Protein AF-A0A8T5HZI9-F1 (afdb_monomer_lite)

Sequence (87 aa):
MNNHKLWFMGITDKIKISDDICCPPHYFPHKLPFGDKITNEACHLHKSKWRMLHHLPYCKILRCKNYKFMVEKYNEMKKELWLLFVF

pLDDT: mean 77.97, std 16.67, range [34.25, 93.5]

Secondary structure (DSSP, 8-state):
------GGG----EEES-SS-BPPSB-TTTS-SSS--B--PBPEEESSHHHHHHHHHHHHHTT-TTHHHHHHHHHHHHHHHHHTT--

Structure (mmCIF, N/CA/C/O backbone):
data_AF-A0A8T5HZI9-F1
#
_entry.id   AF-A0A8T5HZI9-F1
#
loop_
_atom_site.group_PDB
_atom_site.id
_atom_site.type_symbol
_atom_site.label_atom_id
_atom_site.label_alt_id
_atom_site.label_comp_id
_atom_site.label_asym_id
_atom_site.label_entity_id
_atom_site.label_seq_id
_atom_site.pdbx_PDB_ins_code
_atom_site.Cartn_x
_atom_site.Cartn_y
_atom_site.Cartn_z
_atom_site.occupancy
_atom_site.B_iso_or_equiv
_atom_site.auth_seq_id
_atom_site.auth_comp_id
_atom_site.auth_asym_id
_atom_site.auth_atom_id
_atom_site.pdbx_PDB_model_num
ATOM 1 N N . MET A 1 1 ? 13.359 -27.449 -6.962 1.00 34.25 1 MET A N 1
ATOM 2 C CA . MET A 1 1 ? 14.064 -26.258 -6.435 1.00 34.25 1 MET A CA 1
ATOM 3 C C . MET A 1 1 ? 13.486 -25.938 -5.069 1.00 34.25 1 MET A C 1
ATOM 5 O O . MET A 1 1 ? 12.274 -25.815 -4.952 1.00 34.25 1 MET A O 1
ATOM 9 N N . ASN A 1 2 ? 14.333 -25.921 -4.040 1.00 35.25 2 ASN A N 1
ATOM 10 C CA . ASN A 1 2 ? 13.926 -25.840 -2.638 1.00 35.25 2 ASN A CA 1
ATOM 11 C C . ASN A 1 2 ? 13.177 -24.533 -2.335 1.00 35.25 2 ASN A C 1
ATOM 13 O O . ASN A 1 2 ? 13.758 -23.450 -2.361 1.00 35.25 2 ASN A O 1
ATOM 17 N N . ASN A 1 3 ? 11.888 -24.658 -2.014 1.00 43.75 3 ASN A N 1
ATOM 18 C CA . ASN A 1 3 ? 11.023 -23.594 -1.507 1.00 43.75 3 ASN A CA 1
ATOM 19 C C . ASN A 1 3 ? 11.391 -23.253 -0.051 1.00 43.75 3 ASN A C 1
ATOM 21 O O . ASN A 1 3 ? 10.596 -23.445 0.864 1.00 43.75 3 ASN A O 1
ATOM 25 N N . HIS A 1 4 ? 12.585 -22.712 0.192 1.00 40.28 4 HIS A N 1
ATOM 26 C CA . HIS A 1 4 ? 12.866 -22.038 1.460 1.00 40.28 4 HIS A CA 1
ATOM 27 C C . HIS A 1 4 ?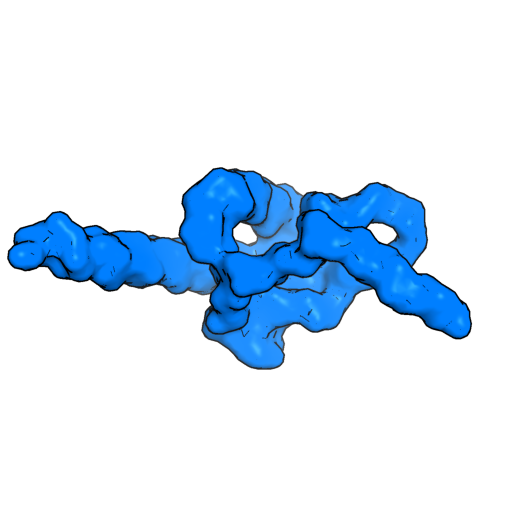 12.276 -20.622 1.413 1.00 40.28 4 HIS A C 1
ATOM 29 O O . HIS A 1 4 ? 12.992 -19.625 1.346 1.00 40.28 4 HIS A O 1
ATOM 35 N N . LYS A 1 5 ? 10.938 -20.514 1.462 1.00 41.53 5 LYS A N 1
ATOM 36 C CA . LYS A 1 5 ? 10.314 -19.298 2.000 1.00 41.53 5 LYS A CA 1
ATOM 37 C C . LYS A 1 5 ? 10.743 -19.243 3.462 1.00 41.53 5 LYS A C 1
ATOM 39 O O . LYS A 1 5 ? 10.238 -20.007 4.278 1.00 41.53 5 LYS A O 1
ATOM 44 N N . LEU A 1 6 ? 11.732 -18.404 3.765 1.00 39.53 6 LEU A N 1
ATOM 45 C CA . LEU A 1 6 ? 12.188 -18.141 5.128 1.00 39.53 6 LEU A CA 1
ATOM 46 C C . LEU A 1 6 ? 10.951 -17.908 6.008 1.00 39.53 6 LEU A C 1
ATOM 48 O O . LEU A 1 6 ? 10.093 -17.102 5.651 1.00 39.53 6 LEU A O 1
ATOM 52 N N . TRP A 1 7 ? 10.821 -18.631 7.122 1.00 37.59 7 TRP A N 1
ATOM 53 C CA . TRP A 1 7 ? 9.607 -18.620 7.955 1.00 37.59 7 TRP A CA 1
ATOM 54 C C . TRP A 1 7 ? 9.218 -17.212 8.462 1.00 37.59 7 TRP A C 1
ATOM 56 O O . TRP A 1 7 ? 8.046 -16.936 8.701 1.00 37.59 7 TRP A O 1
ATOM 66 N N . PHE A 1 8 ? 10.179 -16.283 8.518 1.00 45.53 8 PHE A N 1
ATOM 67 C CA . PHE A 1 8 ? 9.987 -14.867 8.850 1.00 45.53 8 PHE A CA 1
ATOM 68 C C . PHE A 1 8 ? 9.562 -13.974 7.663 1.00 45.53 8 PHE A C 1
ATOM 70 O O . PHE A 1 8 ? 9.186 -12.822 7.867 1.00 45.53 8 PHE A O 1
ATOM 77 N N . MET A 1 9 ? 9.591 -14.476 6.423 1.00 49.12 9 MET A N 1
ATOM 78 C CA . MET A 1 9 ? 9.084 -13.782 5.225 1.00 49.12 9 MET A CA 1
ATOM 79 C C . MET A 1 9 ? 7.589 -14.035 4.976 1.00 49.12 9 MET A C 1
ATOM 81 O O . MET A 1 9 ? 7.005 -13.453 4.059 1.00 49.12 9 MET A O 1
ATOM 85 N N . GLY A 1 10 ? 6.946 -14.877 5.792 1.00 56.75 10 GLY A N 1
ATOM 86 C CA . GLY A 1 10 ? 5.500 -15.089 5.798 1.00 56.75 10 GLY A CA 1
ATOM 87 C C . GLY A 1 10 ? 4.768 -13.911 6.432 1.00 56.75 10 GLY A C 1
ATOM 88 O O . GLY A 1 10 ? 4.240 -14.016 7.534 1.00 56.75 10 GLY A O 1
ATOM 89 N N . ILE A 1 11 ? 4.751 -12.763 5.757 1.00 65.81 11 ILE A N 1
ATOM 90 C CA . ILE A 1 11 ? 3.940 -11.619 6.173 1.00 65.81 11 ILE A CA 1
ATOM 91 C C . ILE A 1 11 ? 2.456 -11.982 5.961 1.00 65.81 11 ILE A C 1
ATOM 93 O O . ILE A 1 11 ? 1.893 -11.743 4.897 1.00 65.81 11 ILE A O 1
ATOM 97 N N . THR A 1 12 ? 1.828 -12.561 6.986 1.00 75.56 12 THR A N 1
ATOM 98 C CA . THR A 1 12 ? 0.403 -12.948 7.016 1.00 75.56 12 THR A CA 1
ATOM 99 C C . THR A 1 12 ? -0.531 -11.805 7.418 1.00 75.56 12 THR A C 1
ATOM 101 O O . THR A 1 12 ? -1.743 -11.981 7.492 1.00 75.56 12 THR A O 1
ATOM 104 N N . ASP A 1 13 ? 0.012 -10.613 7.673 1.00 85.94 13 ASP A N 1
ATOM 105 C CA . ASP A 1 13 ? -0.755 -9.465 8.158 1.00 85.94 13 ASP A CA 1
ATOM 106 C C . ASP A 1 13 ? -1.353 -8.607 7.033 1.00 85.94 13 ASP A C 1
ATOM 108 O O . ASP A 1 13 ? -1.862 -7.522 7.303 1.00 85.94 13 ASP A O 1
ATOM 112 N N . LYS A 1 14 ? -1.305 -9.090 5.788 1.00 87.94 14 LYS A N 1
ATOM 113 C CA . LYS A 1 14 ? -1.882 -8.417 4.624 1.00 87.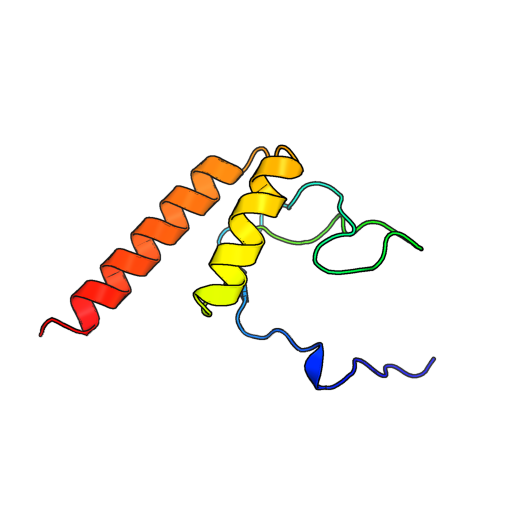94 14 LYS A CA 1
ATOM 114 C C . LYS A 1 14 ? -3.392 -8.639 4.565 1.00 87.94 14 LYS A C 1
ATOM 116 O O . LYS A 1 14 ? -3.855 -9.776 4.574 1.00 87.94 14 LYS A O 1
ATOM 121 N N . ILE A 1 15 ? -4.148 -7.556 4.447 1.00 90.00 15 ILE A N 1
ATOM 122 C CA . ILE A 1 15 ? -5.578 -7.557 4.141 1.00 90.00 15 ILE A CA 1
ATOM 123 C C . ILE A 1 15 ? -5.724 -7.007 2.729 1.00 90.00 15 ILE A C 1
ATOM 125 O O . ILE A 1 15 ? -5.409 -5.843 2.490 1.00 90.00 15 ILE A O 1
ATOM 129 N N . LYS A 1 16 ? -6.174 -7.836 1.787 1.00 89.69 16 LYS A N 1
ATOM 130 C CA . LYS A 1 16 ? -6.509 -7.356 0.445 1.00 89.69 16 LYS A CA 1
ATOM 131 C C . LYS A 1 16 ? -7.686 -6.387 0.528 1.00 89.69 16 LYS A C 1
ATOM 133 O O . LYS A 1 16 ?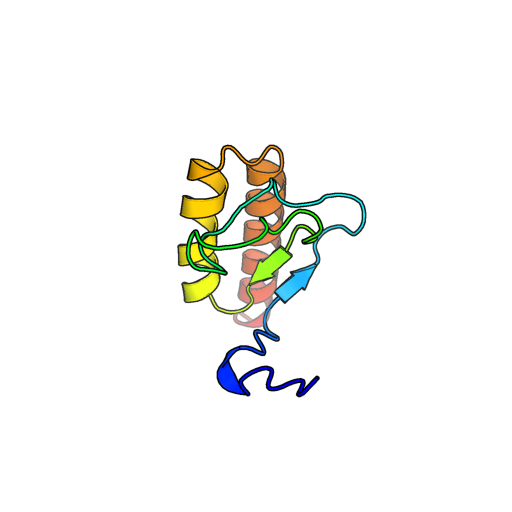 -8.655 -6.672 1.222 1.00 89.69 16 LYS A O 1
ATOM 138 N N . ILE A 1 17 ? -7.598 -5.273 -0.194 1.00 89.31 17 ILE A N 1
ATOM 139 C CA . ILE A 1 17 ? -8.693 -4.289 -0.287 1.00 89.31 17 ILE A CA 1
ATOM 140 C C . ILE A 1 17 ? -9.362 -4.262 -1.662 1.00 89.31 17 ILE A C 1
ATOM 142 O O . ILE A 1 17 ? -10.391 -3.615 -1.826 1.00 89.31 17 ILE A O 1
ATOM 146 N N . SER A 1 18 ? -8.779 -4.943 -2.648 1.00 85.50 18 SER A N 1
ATOM 147 C CA . SER A 1 18 ? -9.346 -5.140 -3.981 1.00 85.50 18 SER A CA 1
ATOM 148 C C . SER A 1 18 ? -8.626 -6.301 -4.671 1.00 85.50 18 SER A C 1
ATOM 150 O O . SER A 1 18 ? -7.416 -6.459 -4.492 1.00 85.50 18 SER A O 1
ATOM 152 N N . ASP A 1 19 ? -9.358 -7.095 -5.453 1.00 79.19 19 ASP A N 1
ATOM 153 C CA . ASP A 1 19 ? -8.782 -8.129 -6.323 1.00 79.19 19 ASP A CA 1
ATOM 154 C C . ASP A 1 19 ? -8.476 -7.609 -7.742 1.00 79.19 19 ASP A C 1
ATOM 156 O O . ASP A 1 19 ? -7.640 -8.188 -8.431 1.00 79.19 19 ASP A O 1
ATOM 160 N N . ASP A 1 20 ? -9.060 -6.474 -8.141 1.00 84.25 20 ASP A N 1
ATOM 161 C CA . ASP A 1 20 ? -8.902 -5.885 -9.482 1.00 84.25 20 ASP A CA 1
ATOM 162 C C . ASP A 1 20 ? -7.760 -4.864 -9.565 1.00 84.25 20 ASP A C 1
ATOM 164 O O . ASP A 1 20 ? -7.325 -4.458 -10.645 1.00 84.25 20 ASP A O 1
ATOM 168 N N . ILE A 1 21 ? -7.280 -4.403 -8.409 1.00 85.44 21 ILE A N 1
ATOM 169 C CA . ILE A 1 21 ? -6.337 -3.296 -8.312 1.00 85.44 21 ILE A CA 1
ATOM 170 C C . ILE A 1 21 ? -4.982 -3.805 -7.814 1.00 85.44 21 ILE A C 1
ATOM 172 O O . ILE A 1 21 ? -4.841 -4.230 -6.666 1.00 85.44 21 ILE A O 1
ATOM 176 N N . CYS A 1 22 ? -3.952 -3.673 -8.654 1.00 88.75 22 CYS A N 1
ATOM 177 C CA . CYS A 1 22 ? -2.572 -4.039 -8.325 1.00 88.75 22 CYS A CA 1
ATOM 178 C C . CYS A 1 22 ? -1.703 -2.826 -7.961 1.00 88.75 22 CYS A C 1
ATOM 180 O O . CYS A 1 22 ? -1.906 -1.702 -8.432 1.00 88.75 22 CYS A O 1
ATOM 182 N N . CYS A 1 23 ? -0.696 -3.066 -7.125 1.00 87.56 23 CYS A N 1
ATOM 183 C CA . CYS A 1 23 ? 0.373 -2.116 -6.845 1.00 87.56 23 CYS A CA 1
ATOM 184 C C . CYS A 1 23 ? 1.226 -1.864 -8.103 1.00 87.56 23 CYS A C 1
ATOM 186 O O . CYS A 1 23 ? 1.407 -2.766 -8.922 1.00 87.56 23 CYS A O 1
ATOM 188 N N . PRO A 1 24 ? 1.798 -0.656 -8.262 1.00 87.62 24 PRO A N 1
ATOM 189 C CA . PRO A 1 24 ? 2.748 -0.398 -9.335 1.00 87.62 24 PRO A CA 1
ATOM 190 C C . PRO A 1 24 ? 3.984 -1.307 -9.204 1.00 87.62 24 PRO A C 1
ATOM 192 O O . PRO A 1 24 ? 4.351 -1.671 -8.081 1.00 87.62 24 PRO A O 1
ATOM 195 N N . PRO A 1 25 ? 4.671 -1.626 -10.318 1.00 88.62 25 PRO A N 1
ATOM 196 C CA . PRO A 1 25 ? 5.881 -2.437 -10.300 1.00 88.62 25 PRO A CA 1
ATOM 197 C C . PRO A 1 25 ? 6.950 -1.882 -9.357 1.00 88.62 25 PRO A C 1
ATOM 199 O O . PRO A 1 25 ? 7.434 -0.766 -9.560 1.00 88.62 25 PRO A O 1
ATOM 202 N N . HIS A 1 26 ? 7.367 -2.662 -8.362 1.00 84.19 26 HIS A N 1
ATOM 203 C CA . HIS A 1 26 ? 8.351 -2.208 -7.379 1.00 84.19 26 HIS A CA 1
ATOM 204 C C . HIS A 1 26 ? 9.261 -3.330 -6.867 1.00 84.19 26 HIS A C 1
ATOM 206 O O . HIS A 1 26 ? 8.947 -4.515 -6.965 1.00 84.19 26 HIS A O 1
ATOM 212 N N . TYR A 1 27 ? 10.411 -2.925 -6.328 1.00 82.62 27 TYR A N 1
ATOM 213 C CA . TYR A 1 27 ? 11.339 -3.795 -5.602 1.00 82.62 27 TYR A CA 1
ATOM 214 C C . TYR A 1 27 ? 11.156 -3.591 -4.101 1.00 82.62 27 TYR A C 1
ATOM 216 O O . TYR A 1 27 ? 1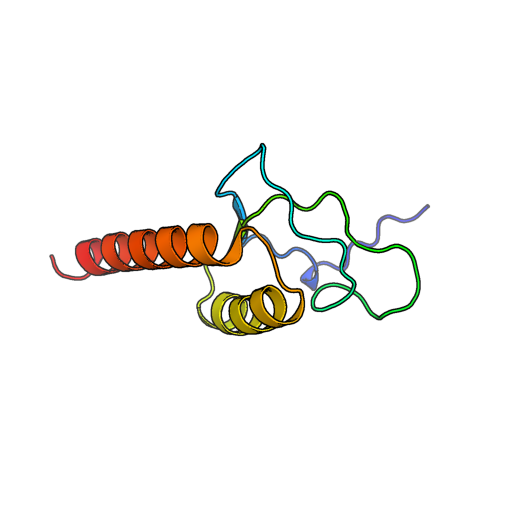0.739 -4.493 -3.379 1.00 82.62 27 TYR A O 1
ATOM 224 N N . PHE A 1 28 ? 11.369 -2.357 -3.649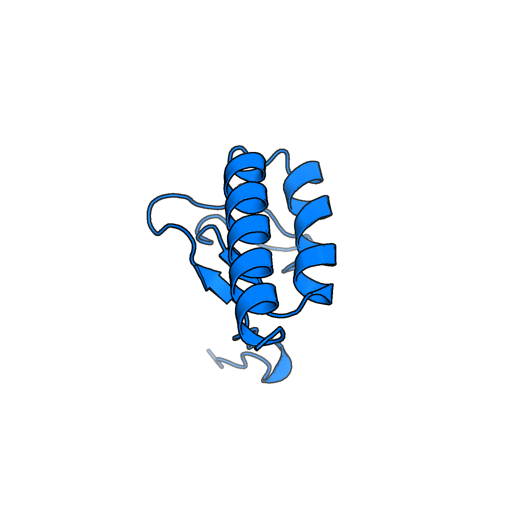 1.00 72.56 28 PHE A N 1
ATOM 225 C CA . PHE A 1 28 ? 11.191 -1.961 -2.260 1.00 72.56 28 PHE A CA 1
ATOM 226 C C . PHE A 1 28 ? 9.718 -1.717 -1.913 1.00 72.56 28 PHE A C 1
ATOM 228 O O . PHE A 1 28 ? 8.998 -1.142 -2.731 1.00 72.56 28 PHE A O 1
ATOM 235 N N . PRO A 1 29 ? 9.272 -2.100 -0.703 1.00 70.06 29 PRO A N 1
ATOM 236 C CA . PRO A 1 29 ? 10.081 -2.580 0.427 1.00 70.06 29 PRO A CA 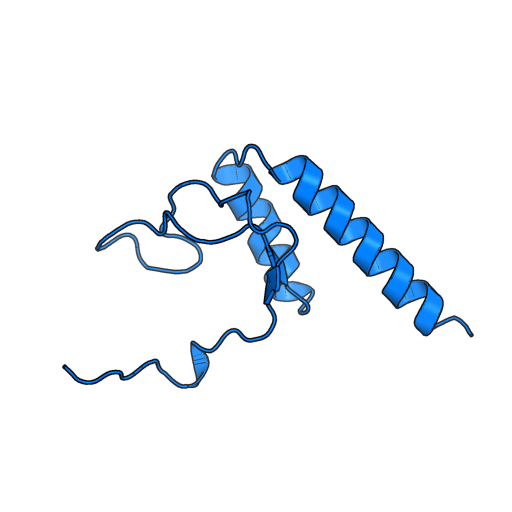1
ATOM 237 C C . PRO A 1 29 ? 10.314 -4.103 0.481 1.00 70.06 29 PRO A C 1
ATOM 239 O O . PRO A 1 29 ? 10.875 -4.599 1.453 1.00 70.06 29 PRO A O 1
ATOM 242 N N . HIS A 1 30 ? 9.853 -4.861 -0.513 1.00 67.06 30 HIS A N 1
ATOM 243 C CA . HIS A 1 30 ? 9.742 -6.319 -0.417 1.00 67.06 30 HIS A CA 1
ATOM 244 C C . HIS A 1 30 ? 10.984 -7.092 -0.877 1.00 67.06 30 HIS A C 1
ATOM 246 O O . HIS A 1 30 ? 11.194 -8.223 -0.439 1.00 67.06 30 HIS A O 1
ATOM 252 N N . LYS A 1 31 ? 11.791 -6.517 -1.770 1.00 69.81 31 LYS A N 1
ATOM 253 C CA . LYS A 1 31 ? 13.002 -7.119 -2.330 1.00 69.81 31 LYS A CA 1
ATOM 254 C C . LYS A 1 31 ? 14.079 -6.060 -2.549 1.00 69.81 31 LYS A C 1
ATOM 256 O O . LYS A 1 31 ? 13.785 -4.887 -2.778 1.00 69.81 31 LYS A O 1
ATOM 261 N N . LEU A 1 32 ? 15.330 -6.510 -2.519 1.00 74.62 32 LEU A N 1
ATOM 262 C CA . LEU A 1 32 ? 16.472 -5.748 -3.021 1.00 74.62 32 LEU A CA 1
ATOM 263 C C . LEU A 1 32 ? 16.304 -5.494 -4.536 1.00 74.62 32 LEU A C 1
ATOM 265 O O . LEU A 1 32 ? 15.596 -6.258 -5.195 1.00 74.62 32 LEU A O 1
ATOM 269 N N . PRO A 1 33 ? 16.941 -4.459 -5.116 1.00 74.25 33 PRO A N 1
ATOM 270 C CA . PRO A 1 33 ? 16.740 -4.049 -6.513 1.00 74.25 33 PRO A CA 1
ATOM 271 C C . PRO A 1 33 ? 17.350 -5.014 -7.550 1.00 74.25 33 PRO A C 1
ATOM 273 O O . PRO A 1 33 ? 17.527 -4.650 -8.709 1.00 74.25 33 PRO A O 1
ATOM 276 N N . PHE A 1 34 ? 17.674 -6.241 -7.144 1.00 75.38 34 PHE A N 1
ATOM 277 C CA . PHE A 1 34 ? 18.236 -7.284 -7.988 1.00 75.38 34 PHE A CA 1
ATOM 278 C C . PHE A 1 34 ? 17.144 -8.325 -8.282 1.00 75.38 34 PHE A C 1
ATOM 280 O O . PHE A 1 34 ? 16.614 -8.948 -7.360 1.00 75.38 34 PHE A O 1
ATOM 287 N N . GLY A 1 35 ? 16.792 -8.497 -9.559 1.00 75.81 35 GLY A N 1
ATOM 288 C CA . GLY A 1 35 ? 15.783 -9.457 -10.032 1.00 75.81 35 GLY A CA 1
ATOM 289 C C . GLY A 1 35 ? 14.544 -8.803 -10.651 1.00 75.81 35 GLY A C 1
ATOM 290 O O . GLY A 1 35 ? 14.586 -7.650 -11.083 1.00 75.81 35 GLY A O 1
ATOM 291 N N . ASP A 1 36 ? 13.432 -9.541 -10.688 1.00 81.69 36 ASP A N 1
ATOM 292 C CA . ASP A 1 36 ? 12.167 -9.064 -11.258 1.00 81.69 36 ASP A CA 1
ATOM 293 C C . ASP A 1 36 ? 11.365 -8.211 -10.270 1.00 81.69 36 ASP A C 1
ATOM 295 O O . ASP A 1 36 ? 11.257 -8.527 -9.076 1.00 81.69 36 ASP A O 1
ATOM 299 N N . LYS A 1 37 ? 10.763 -7.135 -10.791 1.00 82.81 37 LYS A N 1
ATOM 300 C CA . LYS A 1 37 ? 9.821 -6.298 -10.038 1.00 82.81 37 LYS A CA 1
ATOM 301 C C . LYS A 1 37 ? 8.602 -7.112 -9.631 1.00 82.81 37 LYS A C 1
ATOM 303 O O . LYS A 1 37 ? 8.121 -7.972 -10.363 1.00 82.81 37 LYS A O 1
ATOM 308 N N . ILE A 1 38 ? 8.039 -6.766 -8.485 1.00 83.00 38 ILE A N 1
ATOM 309 C CA . ILE A 1 38 ? 6.726 -7.251 -8.082 1.00 83.00 38 ILE A CA 1
ATOM 310 C C . ILE A 1 38 ? 5.685 -6.486 -8.898 1.00 83.00 38 ILE A C 1
ATOM 312 O O . ILE A 1 38 ? 5.528 -5.286 -8.700 1.00 83.00 38 ILE A O 1
ATOM 316 N N . THR A 1 39 ? 4.999 -7.165 -9.818 1.00 83.12 39 THR A N 1
ATOM 317 C CA . THR A 1 39 ? 3.987 -6.558 -10.707 1.00 83.12 39 THR A CA 1
ATOM 318 C C . THR A 1 39 ? 2.557 -6.995 -10.397 1.00 83.12 39 THR A C 1
ATOM 320 O O . THR A 1 39 ? 1.618 -6.291 -10.744 1.00 83.12 39 THR A O 1
ATOM 323 N N . ASN A 1 40 ? 2.387 -8.141 -9.732 1.00 83.44 40 ASN A N 1
ATOM 324 C CA . ASN A 1 40 ? 1.087 -8.804 -9.557 1.00 83.44 40 ASN A CA 1
ATOM 325 C C . ASN A 1 40 ? 0.621 -8.790 -8.095 1.00 83.44 40 ASN A C 1
ATOM 327 O O . ASN A 1 40 ? -0.125 -9.664 -7.656 1.00 83.44 40 ASN A O 1
ATOM 331 N N . GLU A 1 41 ? 1.124 -7.849 -7.299 1.00 85.00 41 GLU A N 1
ATOM 332 C CA . GLU A 1 41 ? 0.696 -7.723 -5.913 1.00 85.00 41 GLU A CA 1
ATOM 333 C C . GLU A 1 41 ? -0.593 -6.910 -5.835 1.00 85.00 41 GLU A C 1
ATOM 335 O O . GLU A 1 41 ? -0.608 -5.726 -6.172 1.00 85.00 41 GLU A O 1
ATOM 340 N N . ALA A 1 42 ? -1.661 -7.554 -5.363 1.00 89.31 42 ALA A N 1
ATOM 341 C CA . ALA A 1 42 ? -2.926 -6.893 -5.080 1.00 89.31 42 ALA A CA 1
ATOM 342 C C . ALA A 1 42 ? -2.740 -5.771 -4.048 1.00 89.31 42 ALA A C 1
ATOM 344 O O . ALA A 1 42 ? -1.930 -5.870 -3.114 1.00 89.31 42 ALA A O 1
ATOM 345 N N . CYS A 1 43 ? -3.522 -4.705 -4.201 1.00 90.56 43 CYS A N 1
ATOM 346 C CA . CYS A 1 43 ? -3.538 -3.615 -3.244 1.00 90.56 43 CYS A CA 1
ATOM 347 C C . CYS A 1 43 ? -3.990 -4.140 -1.875 1.00 90.56 43 CYS A C 1
ATOM 349 O O . CYS A 1 43 ? -4.989 -4.859 -1.754 1.00 90.56 43 CYS A O 1
ATOM 351 N N . HIS A 1 44 ? -3.229 -3.810 -0.835 1.00 91.56 44 HIS A N 1
ATOM 352 C CA . HIS A 1 44 ? -3.426 -4.374 0.490 1.00 91.56 44 HIS A CA 1
ATOM 353 C C . HIS A 1 44 ? -3.113 -3.369 1.593 1.00 91.56 44 HIS A C 1
ATOM 355 O O . HIS A 1 44 ? -2.350 -2.421 1.417 1.00 91.56 44 HIS A O 1
ATOM 361 N N . LEU A 1 45 ? -3.702 -3.625 2.754 1.00 91.44 45 LEU A N 1
ATOM 362 C CA . LEU A 1 45 ? -3.365 -3.003 4.023 1.00 91.44 45 LEU A CA 1
ATOM 363 C C . LEU A 1 45 ? -2.564 -3.981 4.872 1.00 91.44 45 LEU A C 1
ATOM 365 O O . LEU A 1 45 ? -2.663 -5.195 4.704 1.00 91.44 45 LEU A O 1
ATOM 369 N N . HIS A 1 46 ? -1.810 -3.450 5.825 1.00 89.56 46 HIS A N 1
ATOM 370 C CA . HIS A 1 46 ? -1.182 -4.245 6.871 1.00 89.56 46 HIS A CA 1
ATOM 371 C C . HIS A 1 46 ? -1.940 -4.072 8.188 1.00 89.56 46 HIS A C 1
ATOM 373 O O . HIS A 1 46 ? -2.205 -2.943 8.605 1.00 89.56 46 HIS A O 1
ATOM 379 N N . LYS A 1 47 ? -2.244 -5.182 8.872 1.00 86.12 47 LYS A N 1
ATOM 380 C CA . LYS A 1 47 ? -2.807 -5.155 10.234 1.00 86.12 47 LYS A CA 1
ATOM 381 C C . LYS A 1 47 ? -1.837 -4.488 11.209 1.00 86.12 47 LYS A C 1
ATOM 383 O O . LYS A 1 47 ? -2.256 -3.769 12.113 1.00 86.12 47 LYS A O 1
ATOM 388 N N . SER A 1 48 ? -0.531 -4.710 11.033 1.00 86.75 48 SER A N 1
ATOM 389 C CA . SER A 1 48 ? 0.488 -4.062 11.853 1.00 86.75 48 SER A CA 1
ATOM 390 C C . SER A 1 48 ? 0.609 -2.579 11.503 1.00 86.75 48 SER A C 1
ATOM 392 O O . SER A 1 48 ? 0.978 -2.213 10.384 1.00 86.75 48 SER A O 1
ATOM 394 N N . LYS A 1 49 ? 0.386 -1.713 12.503 1.00 85.94 49 LYS A N 1
ATOM 395 C CA . LYS A 1 49 ? 0.526 -0.253 12.369 1.00 85.94 49 LYS A CA 1
ATOM 396 C C . LYS A 1 49 ? 1.907 0.154 11.847 1.00 85.94 49 LYS A C 1
ATOM 398 O O . LYS A 1 49 ? 1.989 1.048 11.012 1.00 85.94 49 LYS A O 1
ATOM 403 N N . TRP A 1 50 ? 2.978 -0.505 12.301 1.00 84.38 50 TRP A N 1
ATOM 404 C CA . TRP A 1 50 ? 4.346 -0.186 11.873 1.00 84.38 50 TRP A CA 1
ATOM 405 C C . TRP A 1 50 ? 4.594 -0.558 10.407 1.00 84.38 50 TRP A C 1
ATOM 407 O O . TRP A 1 50 ? 5.147 0.243 9.657 1.00 84.38 50 TRP A O 1
ATOM 417 N N . ARG A 1 51 ? 4.108 -1.724 9.956 1.00 86.62 51 ARG A N 1
ATOM 418 C CA . ARG A 1 51 ? 4.197 -2.112 8.537 1.00 86.62 51 ARG A CA 1
ATOM 419 C C . ARG A 1 51 ? 3.363 -1.202 7.651 1.00 86.62 51 ARG A C 1
ATOM 421 O O . ARG A 1 51 ? 3.811 -0.849 6.568 1.00 86.62 51 ARG A O 1
ATOM 428 N N . MET A 1 52 ? 2.201 -0.761 8.126 1.00 89.75 52 MET A N 1
ATOM 429 C CA . MET A 1 52 ? 1.393 0.210 7.399 1.00 89.75 52 MET A CA 1
ATOM 430 C C . MET A 1 52 ? 2.074 1.581 7.312 1.00 89.75 52 MET A C 1
ATOM 432 O O . MET A 1 52 ? 2.098 2.195 6.246 1.00 89.75 52 MET A O 1
ATOM 436 N N . LEU A 1 53 ? 2.681 2.041 8.411 1.00 88.25 53 LEU A N 1
ATOM 437 C CA . LEU A 1 53 ? 3.464 3.276 8.442 1.00 88.25 53 LEU A CA 1
ATOM 438 C C . LEU A 1 53 ? 4.660 3.206 7.492 1.00 88.25 53 LEU A C 1
ATOM 440 O O . LEU A 1 53 ? 4.977 4.204 6.859 1.00 88.25 53 LEU A O 1
ATOM 444 N N . HIS A 1 54 ? 5.288 2.036 7.362 1.00 85.88 54 HIS A N 1
ATOM 445 C CA . HIS A 1 54 ? 6.329 1.801 6.371 1.00 85.88 54 HIS A CA 1
ATOM 446 C C . HIS A 1 54 ? 5.753 1.754 4.949 1.00 85.88 54 HIS A C 1
ATOM 448 O O . HIS A 1 54 ? 6.329 2.336 4.046 1.00 85.88 54 HIS A O 1
ATOM 454 N N . HIS A 1 55 ? 4.597 1.127 4.726 1.00 87.25 55 HIS A N 1
ATOM 455 C CA . HIS A 1 55 ? 3.987 0.975 3.402 1.00 87.25 55 HIS A CA 1
ATOM 456 C C . HIS A 1 55 ? 3.536 2.310 2.776 1.00 87.25 55 HIS A C 1
ATOM 458 O O . HIS A 1 55 ? 3.791 2.559 1.597 1.00 87.25 55 HIS A O 1
ATOM 464 N N . LEU A 1 56 ? 2.904 3.194 3.558 1.00 89.38 56 LEU A N 1
ATOM 465 C CA . LEU A 1 56 ? 2.388 4.497 3.106 1.00 89.38 56 LEU A CA 1
ATOM 466 C C . LEU A 1 56 ? 3.411 5.362 2.335 1.00 89.38 56 LEU A C 1
ATOM 468 O O . LEU A 1 56 ? 3.100 5.776 1.212 1.00 89.38 56 LEU A O 1
ATOM 472 N N . PRO A 1 57 ? 4.618 5.646 2.865 1.00 90.06 57 PRO A N 1
ATOM 473 C CA . PRO A 1 57 ? 5.607 6.454 2.167 1.00 90.06 57 PRO A CA 1
ATOM 474 C C . PRO A 1 57 ? 6.103 5.778 0.889 1.00 90.06 57 PRO A C 1
ATOM 476 O O . PRO A 1 57 ? 6.213 6.467 -0.122 1.00 90.06 57 PRO A O 1
ATOM 479 N N . TYR A 1 58 ? 6.324 4.456 0.867 1.00 88.50 58 TYR A N 1
ATOM 480 C CA . TYR A 1 58 ? 6.712 3.767 -0.374 1.00 88.50 58 TYR A CA 1
ATOM 481 C C . TYR A 1 58 ? 5.615 3.852 -1.427 1.00 88.50 58 TYR A C 1
ATOM 483 O O . TYR A 1 58 ? 5.898 4.175 -2.575 1.00 88.50 58 TYR A O 1
ATOM 491 N N . CYS A 1 59 ? 4.358 3.653 -1.039 1.00 90.50 59 CYS A N 1
ATOM 492 C CA . CYS A 1 59 ? 3.222 3.776 -1.946 1.00 90.50 59 CYS A CA 1
ATOM 493 C C . CYS A 1 59 ? 3.151 5.185 -2.576 1.00 90.50 59 CYS A C 1
ATOM 495 O O . CYS A 1 59 ? 2.912 5.326 -3.779 1.00 90.50 59 CYS A O 1
ATOM 497 N N . LYS A 1 60 ? 3.464 6.229 -1.795 1.00 90.25 60 LYS A N 1
ATOM 498 C CA . LYS A 1 60 ? 3.570 7.616 -2.273 1.00 90.25 60 LYS A CA 1
ATOM 499 C C . LYS A 1 60 ? 4.787 7.846 -3.182 1.00 90.25 60 LYS A C 1
ATOM 501 O O . LYS A 1 60 ? 4.636 8.456 -4.238 1.00 90.25 60 LYS A O 1
ATOM 506 N N . ILE A 1 61 ? 5.970 7.351 -2.806 1.00 90.12 61 ILE A N 1
ATOM 507 C CA . ILE A 1 61 ? 7.219 7.467 -3.588 1.00 90.12 61 ILE A CA 1
ATOM 508 C C . ILE A 1 61 ? 7.068 6.784 -4.951 1.00 90.12 61 ILE A C 1
ATOM 510 O O . ILE A 1 61 ? 7.450 7.346 -5.975 1.00 90.12 61 ILE A O 1
ATOM 514 N N . LEU A 1 62 ? 6.434 5.611 -4.973 1.00 86.44 62 LEU A N 1
ATOM 515 C CA . LEU A 1 62 ? 6.129 4.846 -6.181 1.00 86.44 62 LEU A CA 1
ATOM 516 C C . LEU A 1 62 ? 5.029 5.484 -7.044 1.00 86.44 62 LEU A C 1
ATOM 518 O O . LEU A 1 62 ? 4.663 4.917 -8.072 1.00 86.44 62 LEU A O 1
ATOM 522 N N . ARG A 1 63 ? 4.483 6.643 -6.638 1.00 89.88 63 ARG A N 1
ATOM 523 C CA . ARG A 1 63 ? 3.377 7.340 -7.312 1.00 89.88 63 ARG A CA 1
ATOM 524 C C . ARG A 1 63 ? 2.201 6.397 -7.589 1.00 89.88 63 ARG A C 1
ATOM 526 O O . ARG A 1 63 ? 1.617 6.413 -8.672 1.00 89.88 63 ARG A O 1
ATOM 533 N N . CYS A 1 64 ? 1.873 5.547 -6.614 1.00 90.62 64 CYS A N 1
ATOM 534 C CA . CYS A 1 64 ? 0.797 4.577 -6.746 1.00 90.62 64 CYS A CA 1
ATOM 535 C C . CYS A 1 64 ? -0.528 5.286 -7.049 1.00 90.62 64 CYS A C 1
ATOM 537 O O . CYS A 1 64 ? -0.992 6.122 -6.271 1.00 90.62 64 CYS A O 1
ATOM 539 N N . LYS A 1 65 ? -1.164 4.912 -8.164 1.00 90.44 65 LYS A N 1
ATOM 540 C CA . LYS A 1 65 ? -2.465 5.459 -8.586 1.00 90.44 65 LYS A CA 1
ATOM 541 C C . LYS A 1 65 ? -3.565 5.204 -7.549 1.00 90.44 65 LYS A C 1
ATOM 543 O O . LYS A 1 65 ? -4.490 5.996 -7.420 1.00 90.44 65 LYS A O 1
ATOM 548 N N . ASN A 1 66 ? -3.401 4.148 -6.755 1.00 90.62 66 ASN A N 1
ATOM 549 C CA . ASN A 1 66 ? -4.373 3.680 -5.769 1.00 90.62 66 ASN A CA 1
ATOM 550 C C . ASN A 1 66 ? -4.097 4.231 -4.363 1.00 90.62 66 ASN A C 1
ATOM 552 O O . ASN A 1 66 ? -4.753 3.828 -3.408 1.00 90.62 66 ASN A O 1
ATOM 556 N N . TYR A 1 67 ? -3.122 5.138 -4.210 1.00 92.38 67 TYR A N 1
ATOM 557 C CA . TYR A 1 67 ? -2.707 5.653 -2.905 1.00 92.38 67 TYR A CA 1
ATOM 558 C C . TYR A 1 67 ? -3.873 6.258 -2.111 1.00 92.38 67 TYR A C 1
ATOM 560 O O . TYR A 1 67 ? -4.031 5.946 -0.935 1.00 92.38 67 TYR A O 1
ATOM 568 N N . LYS A 1 68 ? -4.714 7.083 -2.753 1.00 91.75 68 LYS A N 1
ATOM 569 C CA . LYS A 1 68 ? -5.880 7.702 -2.096 1.00 91.75 68 LYS A CA 1
ATOM 570 C C . LYS A 1 68 ? -6.875 6.651 -1.601 1.00 91.75 68 LYS A C 1
ATOM 572 O O . LYS A 1 68 ? -7.193 6.644 -0.418 1.00 91.75 68 LYS A O 1
ATOM 577 N N . PHE A 1 69 ? -7.255 5.721 -2.478 1.00 92.31 69 PHE A N 1
ATOM 578 C CA . PHE A 1 69 ? -8.151 4.609 -2.154 1.00 92.31 69 PHE A CA 1
ATOM 579 C C . PHE A 1 69 ? -7.629 3.773 -0.977 1.00 92.31 69 PHE A C 1
ATOM 581 O O . PHE A 1 69 ? -8.356 3.469 -0.036 1.00 92.31 69 PHE A O 1
ATOM 588 N N . MET A 1 70 ? -6.336 3.451 -0.986 1.00 92.12 70 MET A N 1
ATOM 589 C CA . MET A 1 70 ? -5.704 2.706 0.098 1.00 92.12 70 MET A CA 1
ATOM 590 C C . MET A 1 70 ? -5.721 3.488 1.426 1.00 92.12 70 MET A C 1
ATOM 592 O O . MET A 1 70 ? -6.017 2.908 2.470 1.00 92.12 70 MET A O 1
ATOM 596 N N . VAL A 1 71 ? -5.457 4.801 1.408 1.00 92.38 71 VAL A N 1
ATOM 597 C CA . VAL A 1 71 ? -5.516 5.652 2.611 1.00 92.38 71 VAL A CA 1
ATOM 598 C C . VAL A 1 71 ? -6.939 5.745 3.166 1.00 92.38 71 VAL A C 1
ATOM 600 O O . VAL A 1 71 ? -7.119 5.684 4.382 1.00 92.38 71 VAL A O 1
ATOM 603 N N . GLU A 1 72 ? -7.944 5.860 2.300 1.00 93.50 72 GLU A N 1
ATOM 604 C CA . GLU A 1 72 ? -9.359 5.850 2.688 1.00 93.50 72 GLU A CA 1
ATOM 605 C C . GLU A 1 72 ? -9.718 4.539 3.396 1.00 93.50 72 GLU A C 1
ATOM 607 O O . GLU A 1 72 ? -10.158 4.568 4.547 1.00 93.50 72 GLU A O 1
ATOM 612 N N . LYS A 1 73 ? -9.390 3.394 2.783 1.00 92.50 73 LYS A N 1
ATOM 613 C CA . LYS A 1 73 ? -9.601 2.063 3.374 1.00 92.50 73 LYS A CA 1
ATOM 614 C C . LYS A 1 73 ? -8.857 1.881 4.698 1.00 92.50 73 LYS A C 1
ATOM 616 O O . LYS A 1 73 ? -9.381 1.283 5.634 1.00 92.50 73 LYS A O 1
ATOM 621 N N . TYR A 1 74 ? -7.648 2.430 4.821 1.00 91.81 74 TYR A N 1
ATOM 622 C CA . TYR A 1 74 ? -6.901 2.389 6.078 1.00 91.81 74 TYR A CA 1
ATOM 623 C C . TYR A 1 74 ? -7.579 3.192 7.197 1.00 91.81 74 TYR A C 1
ATOM 625 O O . TYR A 1 74 ? -7.584 2.768 8.355 1.00 91.81 74 TYR A O 1
ATOM 633 N N . ASN A 1 75 ? -8.152 4.351 6.871 1.00 90.25 75 ASN A N 1
ATOM 634 C CA . ASN A 1 75 ? -8.874 5.173 7.836 1.00 90.25 75 ASN A CA 1
ATOM 635 C C . ASN A 1 75 ? -10.199 4.527 8.262 1.00 90.25 75 ASN A C 1
ATOM 637 O O . ASN A 1 75 ? -10.544 4.607 9.439 1.00 90.25 75 ASN A O 1
ATOM 641 N N . GLU A 1 76 ? -10.909 3.864 7.347 1.00 90.00 76 GLU A N 1
ATOM 642 C CA . GLU A 1 76 ? -12.089 3.043 7.665 1.00 90.00 76 GLU A CA 1
ATOM 643 C C . GLU A 1 76 ? -11.725 1.924 8.650 1.00 90.00 76 GLU A C 1
ATOM 645 O O . GLU A 1 76 ? -12.279 1.871 9.747 1.00 90.00 76 GLU A O 1
ATOM 650 N N . MET A 1 77 ? -10.694 1.130 8.334 1.00 84.62 77 MET A N 1
ATOM 651 C CA . MET A 1 77 ? -10.205 0.048 9.200 1.00 84.62 77 MET A CA 1
ATOM 652 C C . MET A 1 77 ? -9.837 0.547 10.607 1.00 84.62 77 MET A C 1
ATOM 654 O O . MET A 1 77 ? -10.104 -0.111 11.612 1.00 84.62 77 MET A O 1
ATOM 658 N N . LYS A 1 78 ? -9.221 1.731 10.706 1.00 82.94 78 LYS A N 1
ATOM 659 C CA . LYS A 1 78 ? -8.903 2.357 11.997 1.00 82.94 78 LYS A CA 1
ATOM 660 C C . LYS A 1 78 ? -10.144 2.733 12.798 1.00 82.94 78 LYS A C 1
ATOM 662 O O . LYS A 1 78 ? -10.110 2.581 14.013 1.00 82.94 78 LYS A O 1
ATOM 667 N N . LYS A 1 79 ? -11.191 3.252 12.150 1.00 82.12 79 LYS A N 1
ATOM 668 C CA . LYS A 1 79 ? -12.443 3.636 12.820 1.00 82.12 79 LYS A CA 1
ATOM 669 C C . LYS A 1 79 ? -13.161 2.414 13.378 1.00 82.12 79 LYS A C 1
ATOM 671 O O . LYS A 1 79 ? -13.569 2.447 14.530 1.00 82.12 79 LYS A O 1
ATOM 676 N N . GLU A 1 80 ? -13.242 1.333 12.606 1.00 73.50 80 GLU A N 1
ATOM 677 C CA . GLU A 1 80 ? -13.830 0.063 13.056 1.00 73.50 80 GLU A CA 1
ATOM 678 C C . GLU A 1 80 ? -13.082 -0.512 14.264 1.00 73.50 80 GLU A C 1
ATOM 680 O O . GLU A 1 80 ? -13.694 -0.874 15.266 1.00 73.50 80 GLU A O 1
ATOM 685 N N . LEU A 1 81 ? -11.746 -0.507 14.220 1.00 65.00 81 LEU A N 1
ATOM 686 C CA . LEU A 1 81 ? -10.919 -0.900 15.362 1.00 65.00 81 LEU A CA 1
ATOM 687 C C . LEU A 1 81 ? -11.104 0.023 16.571 1.00 65.00 81 LEU A C 1
ATOM 689 O O . LEU A 1 81 ? -11.006 -0.444 17.695 1.00 65.00 81 LEU A O 1
ATOM 693 N N . TRP A 1 82 ? -11.350 1.318 16.376 1.00 58.03 82 TRP A N 1
ATOM 694 C CA . TRP A 1 82 ? -11.583 2.243 17.488 1.00 58.03 82 TRP A CA 1
ATOM 695 C C . TRP A 1 82 ? -12.952 2.010 18.140 1.00 58.03 82 TRP A C 1
ATOM 697 O O . TRP A 1 82 ? -13.053 2.014 19.361 1.00 58.03 82 TRP A O 1
ATOM 707 N N . LEU A 1 83 ? -13.986 1.723 17.343 1.00 56.75 83 LEU A N 1
ATOM 708 C CA . LEU A 1 83 ? -15.328 1.393 17.834 1.00 56.75 83 LEU A CA 1
ATOM 709 C C . LEU A 1 83 ? -15.360 0.094 18.655 1.00 56.75 83 LEU A C 1
ATOM 711 O O . LEU A 1 83 ? -16.131 0.001 19.601 1.00 56.75 83 LEU A O 1
ATOM 715 N N . LEU A 1 84 ? -14.499 -0.877 18.338 1.00 54.50 84 LEU A N 1
ATOM 716 C CA . LEU A 1 84 ? -14.389 -2.148 19.069 1.00 54.50 84 LEU A CA 1
ATOM 717 C C . LEU A 1 84 ? -13.690 -2.047 20.437 1.00 54.50 84 LEU A C 1
ATOM 719 O O . LEU A 1 84 ? -13.721 -3.011 21.191 1.00 54.50 84 LEU A O 1
ATOM 723 N N . PHE A 1 85 ? -13.032 -0.927 20.748 1.00 52.94 85 PHE A N 1
ATOM 724 C CA . PHE A 1 85 ? -12.276 -0.732 21.998 1.00 52.94 85 PHE A CA 1
ATOM 725 C C . PHE A 1 85 ? -12.867 0.366 22.902 1.00 52.94 85 PHE A C 1
ATOM 727 O O . PHE A 1 85 ? -12.278 0.685 23.934 1.00 52.94 85 PHE A O 1
ATOM 734 N N . VAL A 1 86 ? -13.991 0.974 22.506 1.00 50.12 86 VAL A N 1
ATOM 735 C CA . VAL A 1 86 ? -14.643 2.096 23.216 1.00 50.12 86 VAL A CA 1
ATOM 736 C C . VAL A 1 86 ? -16.010 1.700 23.812 1.00 50.12 86 VAL A C 1
ATOM 738 O O . VAL A 1 86 ? -16.682 2.526 24.422 1.00 50.12 86 VAL A O 1
ATOM 741 N N . PHE A 1 87 ? -16.379 0.421 23.728 1.00 43.72 87 PHE A N 1
ATOM 742 C CA . PHE A 1 87 ? -17.481 -0.209 24.465 1.00 43.72 87 PHE A CA 1
ATOM 743 C C . PHE A 1 87 ? -16.962 -1.442 25.204 1.00 43.72 87 PHE A C 1
ATOM 745 O O . PHE A 1 87 ? -17.552 -1.775 26.254 1.00 43.72 87 PHE A O 1
#

Foldseek 3Di:
DDPPPPPVLPLVQKDAPDQVFAWPFAAPPNHDPPDGTDHRHGDTAGPDPVVNVVVLVVSVVSVTPCSVVSVVVVVVVVVVVVVVVPD

Radius of gyration: 14.53 Å; chains: 1; bounding box: 36×34×36 Å